Protein AF-B2FQH5-F1 (afdb_monomer_lite)

Foldseek 3Di:
DDDDDDDDDDDPDPDPPPPPPDDDDDDDDPVVVVVLVVCCVVVVNPDSVRVVVVVVVVVVVVVVVVVVVVVVVVVVVVDDDDDDDPCNVVVVVVVVVPPD

Organism: Stenotrophomonas maltophilia (strain K279a) (NCBI:txid522373)

Secondary structure (DSSP, 8-state):
-----------------------------HHHHHHHHHHHHHTT-SSHHHHHHHHHHHHHHHHHHHHHHHHHHHHHHT----PPPTTHHHHHHHHHHH--

Radius of gyration: 27.02 Å; chains: 1; bounding box: 61×62×52 Å

Sequence (100 aa):
MSDPRAGRTLAWQKLPKESFMATMNISLTDPLKQFVDEEVREGGYSSTSDYVRDLIRQRQRSKAEELLKQLIAEGLASGPSAPLAPDHFDKLRERARNRK

Structure (mmCIF, N/CA/C/O backbone):
data_AF-B2FQH5-F1
#
_entry.id   AF-B2FQH5-F1
#
loop_
_atom_site.group_PDB
_atom_site.id
_atom_site.type_symbol
_atom_site.label_atom_id
_atom_site.label_alt_id
_atom_site.label_comp_id
_atom_site.label_asym_id
_atom_site.label_entity_id
_atom_site.label_seq_id
_atom_site.pdbx_PDB_ins_code
_atom_site.Cartn_x
_atom_site.Cartn_y
_atom_site.Cartn_z
_atom_site.occupancy
_atom_site.B_iso_or_equiv
_atom_site.auth_seq_id
_atom_site.auth_comp_id
_atom_site.auth_asym_id
_atom_site.auth_atom_id
_atom_site.pdbx_PDB_model_num
ATOM 1 N N . MET A 1 1 ? 41.100 -51.390 16.959 1.00 41.12 1 MET A N 1
ATOM 2 C CA . MET A 1 1 ? 40.939 -51.359 15.492 1.00 41.12 1 MET A CA 1
ATOM 3 C C . MET A 1 1 ? 39.715 -50.505 15.206 1.00 41.12 1 MET A C 1
ATOM 5 O O . MET A 1 1 ? 38.610 -50.931 15.511 1.00 41.12 1 MET A O 1
ATOM 9 N N . SER A 1 2 ? 39.939 -49.263 14.786 1.00 40.97 2 SER A N 1
ATOM 10 C CA . SER A 1 2 ? 38.918 -48.232 14.583 1.00 40.97 2 SER A CA 1
ATOM 11 C C . SER A 1 2 ? 38.635 -48.085 13.090 1.00 40.97 2 SER A C 1
ATOM 13 O O . SER A 1 2 ? 39.585 -47.889 12.342 1.00 40.97 2 SER A O 1
ATOM 15 N N . ASP A 1 3 ? 37.367 -48.128 12.681 1.00 39.78 3 ASP A N 1
ATOM 16 C CA . ASP A 1 3 ? 36.836 -47.319 11.571 1.00 39.78 3 ASP A CA 1
ATOM 17 C C . ASP A 1 3 ? 35.297 -47.182 11.711 1.00 39.78 3 ASP A C 1
ATOM 19 O O . ASP A 1 3 ? 34.591 -48.198 11.721 1.00 39.78 3 ASP A O 1
ATOM 23 N N . PRO A 1 4 ? 34.767 -45.953 11.874 1.00 44.66 4 PRO A N 1
ATOM 24 C CA . PRO A 1 4 ? 33.349 -45.636 11.967 1.00 44.66 4 PRO A CA 1
ATOM 25 C C . PRO A 1 4 ? 32.772 -45.199 10.608 1.00 44.66 4 PRO A C 1
ATOM 27 O O . PRO A 1 4 ? 33.108 -44.140 10.084 1.00 44.66 4 PRO A O 1
ATOM 30 N N . ARG A 1 5 ? 31.787 -45.930 10.072 1.00 37.66 5 ARG A N 1
ATOM 31 C CA . ARG A 1 5 ? 30.969 -45.430 8.951 1.00 37.66 5 ARG A CA 1
ATOM 32 C C . ARG A 1 5 ? 29.673 -44.806 9.450 1.00 37.66 5 ARG A C 1
ATOM 34 O O . ARG A 1 5 ? 28.653 -45.464 9.641 1.00 37.66 5 ARG A O 1
ATOM 41 N N . ALA A 1 6 ? 29.767 -43.496 9.653 1.00 43.12 6 ALA A N 1
ATOM 42 C CA . ALA A 1 6 ? 28.655 -42.563 9.644 1.00 43.12 6 ALA A CA 1
ATOM 43 C C . ALA A 1 6 ? 27.871 -42.650 8.322 1.00 43.12 6 ALA A C 1
ATOM 45 O O . ALA A 1 6 ? 28.450 -42.876 7.261 1.00 43.12 6 ALA A O 1
ATOM 46 N N . GLY A 1 7 ? 26.558 -42.426 8.386 1.00 40.69 7 GLY A N 1
ATOM 47 C CA . GLY A 1 7 ? 25.738 -42.280 7.182 1.00 40.69 7 GLY A CA 1
ATOM 48 C C . GLY A 1 7 ? 24.260 -42.618 7.342 1.00 40.69 7 GLY A C 1
ATOM 49 O O . GLY A 1 7 ? 23.670 -43.172 6.423 1.00 40.69 7 GLY A O 1
ATOM 50 N N . ARG A 1 8 ? 23.631 -42.318 8.487 1.00 45.44 8 ARG A N 1
ATOM 51 C CA . ARG A 1 8 ? 22.164 -42.353 8.584 1.00 45.44 8 ARG A CA 1
ATOM 52 C C . ARG A 1 8 ? 21.610 -40.987 8.187 1.00 45.44 8 ARG A C 1
ATOM 54 O O . ARG A 1 8 ? 21.638 -40.052 8.975 1.00 45.44 8 ARG A O 1
ATOM 61 N N . THR A 1 9 ? 21.220 -40.907 6.916 1.00 41.66 9 THR A N 1
ATOM 62 C CA . THR A 1 9 ? 20.175 -40.057 6.320 1.00 41.66 9 THR A CA 1
ATOM 63 C C . THR A 1 9 ? 19.738 -38.840 7.146 1.00 41.66 9 THR A C 1
ATOM 65 O O . THR A 1 9 ? 18.969 -38.976 8.099 1.00 41.66 9 THR A O 1
ATOM 68 N N . LEU A 1 10 ? 20.144 -37.638 6.716 1.00 40.75 10 LEU A N 1
ATOM 69 C CA . LEU A 1 10 ? 19.476 -36.398 7.114 1.00 40.75 10 LEU A CA 1
ATOM 70 C C . LEU A 1 10 ? 18.027 -36.446 6.610 1.00 40.75 10 LEU A C 1
ATOM 72 O O . LEU A 1 10 ? 17.758 -36.264 5.422 1.00 40.75 10 LEU A O 1
ATOM 76 N N . ALA A 1 11 ? 17.094 -36.698 7.522 1.00 42.19 11 ALA A N 1
ATOM 77 C CA . ALA A 1 11 ? 15.696 -36.382 7.305 1.00 42.19 11 ALA A CA 1
ATOM 78 C C . ALA A 1 11 ? 15.577 -34.855 7.225 1.00 42.19 11 ALA A C 1
ATOM 80 O O . ALA A 1 11 ? 15.779 -34.155 8.216 1.00 42.19 11 ALA A O 1
ATOM 81 N N . TRP A 1 12 ? 15.269 -34.332 6.039 1.00 42.41 12 TRP A N 1
ATOM 82 C CA . TRP A 1 12 ? 14.844 -32.947 5.867 1.00 42.41 12 TRP A CA 1
ATOM 83 C C . TRP A 1 12 ? 13.498 -32.771 6.570 1.00 42.41 12 TRP A C 1
ATOM 85 O O . TRP A 1 12 ? 12.437 -32.954 5.974 1.00 42.41 12 TRP A O 1
ATOM 95 N N . GLN A 1 13 ? 13.525 -32.454 7.861 1.00 51.00 13 GLN A N 1
ATOM 96 C CA . GLN A 1 13 ? 12.336 -31.995 8.557 1.00 51.00 13 GLN A CA 1
ATOM 97 C C . GLN A 1 13 ? 11.987 -30.627 7.972 1.00 51.00 13 GLN A C 1
ATOM 99 O O . GLN A 1 13 ? 12.697 -29.643 8.179 1.00 51.00 13 GLN A O 1
ATOM 104 N N . LYS A 1 14 ? 10.907 -30.575 7.184 1.00 58.38 14 LYS A N 1
ATOM 105 C CA . LYS A 1 14 ? 10.229 -29.318 6.872 1.00 58.38 14 LYS A CA 1
ATOM 106 C C . LYS A 1 14 ? 9.925 -28.648 8.207 1.00 58.38 14 LYS A C 1
ATOM 108 O O . LYS A 1 14 ? 9.064 -29.123 8.943 1.00 58.38 14 LYS A O 1
ATOM 113 N N . LEU A 1 15 ? 10.643 -27.571 8.509 1.00 53.28 15 LEU A N 1
ATOM 114 C CA . LEU A 1 15 ? 10.274 -26.689 9.604 1.00 53.28 15 LEU A CA 1
ATOM 115 C C . LEU A 1 15 ? 8.835 -26.220 9.345 1.00 53.28 15 LEU A C 1
ATOM 117 O O . LEU A 1 15 ? 8.527 -25.846 8.202 1.00 53.28 15 LEU A O 1
ATOM 121 N N . PRO A 1 16 ? 7.940 -26.266 10.345 1.00 54.66 16 PRO A N 1
ATOM 122 C CA . PRO A 1 16 ? 6.634 -25.654 10.196 1.00 54.66 16 PRO A CA 1
ATOM 123 C C . PRO A 1 16 ? 6.860 -24.190 9.815 1.00 54.66 16 PRO A C 1
ATOM 125 O O . PRO A 1 16 ? 7.644 -23.483 10.452 1.00 54.66 16 PRO A O 1
ATOM 128 N N . LYS A 1 17 ? 6.196 -23.729 8.748 1.00 58.44 17 LYS A N 1
ATOM 129 C CA . LYS A 1 17 ? 5.976 -22.295 8.559 1.00 58.44 17 LYS A CA 1
ATOM 130 C C . LYS A 1 17 ? 5.022 -21.868 9.670 1.00 58.44 17 LYS A C 1
ATOM 132 O O . LYS A 1 17 ? 3.827 -21.738 9.440 1.00 58.44 17 LYS A O 1
ATOM 137 N N . GLU A 1 18 ? 5.553 -21.701 10.872 1.00 58.56 18 GLU A N 1
ATOM 138 C CA . GLU A 1 18 ? 4.928 -20.877 11.890 1.00 58.56 18 GLU A CA 1
ATOM 139 C C . GLU A 1 18 ? 4.810 -19.493 11.252 1.00 58.56 18 GLU A C 1
ATOM 141 O O . GLU A 1 18 ? 5.795 -18.762 11.113 1.00 58.56 18 GLU A O 1
ATOM 146 N N . SER A 1 19 ? 3.621 -19.150 10.749 1.00 60.69 19 SER A N 1
ATOM 147 C CA . SER A 1 19 ? 3.317 -17.756 10.482 1.00 60.69 19 SER A CA 1
ATOM 148 C C . SER A 1 19 ? 3.265 -17.095 11.850 1.00 60.69 19 SER A C 1
ATOM 150 O O . SER A 1 19 ? 2.223 -17.097 12.504 1.00 60.69 19 SER A O 1
ATOM 152 N N . PHE A 1 20 ? 4.399 -16.578 12.314 1.00 58.72 20 PHE A N 1
ATOM 153 C CA . PHE A 1 20 ? 4.408 -15.686 13.458 1.00 58.72 20 PHE A CA 1
ATOM 154 C C . PHE A 1 20 ? 3.543 -14.484 13.076 1.00 58.72 20 PHE A C 1
ATOM 156 O O . PHE A 1 20 ? 3.970 -13.597 12.335 1.00 58.72 20 PHE A O 1
ATOM 163 N N . MET A 1 21 ? 2.287 -14.489 13.523 1.00 73.25 21 MET A N 1
ATOM 164 C CA . MET A 1 21 ? 1.471 -13.290 13.507 1.00 73.25 21 MET A CA 1
ATOM 165 C C . MET A 1 21 ? 2.125 -12.329 14.489 1.00 73.25 21 MET A C 1
ATOM 167 O O . MET A 1 21 ? 2.053 -12.513 15.700 1.00 73.25 21 MET A O 1
ATOM 171 N N . ALA A 1 22 ? 2.823 -11.334 13.952 1.00 78.94 22 ALA A N 1
ATOM 172 C CA . ALA A 1 22 ? 3.316 -10.236 14.756 1.00 78.94 22 ALA A CA 1
ATOM 173 C C . ALA A 1 22 ? 2.104 -9.445 15.268 1.00 78.94 22 ALA A C 1
ATOM 175 O O . ALA A 1 22 ? 1.331 -8.895 14.479 1.00 78.94 22 ALA A O 1
ATOM 176 N N . THR A 1 23 ? 1.920 -9.420 16.585 1.00 85.81 23 THR A N 1
ATOM 177 C CA . THR A 1 23 ? 0.878 -8.620 17.233 1.00 85.81 23 THR A CA 1
ATOM 178 C C . THR A 1 23 ? 1.343 -7.172 17.326 1.00 85.81 23 THR A C 1
ATOM 180 O O . THR A 1 23 ? 2.456 -6.903 17.777 1.00 85.81 23 THR A O 1
ATOM 183 N N . MET A 1 24 ? 0.488 -6.233 16.919 1.00 89.06 24 MET A N 1
ATOM 184 C CA . MET A 1 24 ? 0.745 -4.798 17.014 1.00 89.06 24 MET A CA 1
ATOM 185 C C . MET A 1 24 ? -0.433 -4.120 17.709 1.00 89.06 24 MET A C 1
ATOM 187 O O . MET A 1 24 ? -1.561 -4.193 17.227 1.00 89.06 24 MET A O 1
ATOM 191 N N . ASN A 1 25 ? -0.160 -3.459 18.833 1.00 92.56 25 ASN A N 1
ATOM 192 C CA . ASN A 1 25 ? -1.158 -2.695 19.576 1.00 92.56 25 ASN A CA 1
ATOM 193 C C . ASN A 1 25 ? -1.169 -1.252 19.065 1.00 92.56 25 ASN A C 1
ATOM 195 O O . ASN A 1 25 ? -0.110 -0.646 18.907 1.00 92.56 25 ASN A O 1
ATOM 199 N N . ILE A 1 26 ? -2.357 -0.707 18.817 1.00 88.19 26 ILE A N 1
ATOM 200 C CA . ILE A 1 26 ? -2.549 0.655 18.313 1.00 88.19 26 ILE A CA 1
ATOM 201 C C . ILE A 1 26 ? -3.569 1.338 19.219 1.00 88.19 26 ILE A C 1
ATOM 203 O O . ILE A 1 26 ? -4.650 0.797 19.442 1.00 88.19 26 ILE A O 1
ATOM 207 N N . SER A 1 27 ? -3.233 2.525 19.717 1.00 94.12 27 SER A N 1
ATOM 208 C CA . SER A 1 27 ? -4.174 3.380 20.442 1.00 94.12 27 SER A CA 1
ATOM 209 C C . SER A 1 27 ? -4.759 4.411 19.486 1.00 94.12 27 SER A C 1
ATOM 211 O O . SER A 1 27 ? -4.024 5.059 18.743 1.00 94.12 27 SER A O 1
ATOM 213 N N . LEU A 1 28 ? -6.078 4.567 19.519 1.00 94.50 28 LEU A N 1
ATOM 214 C CA . LEU A 1 28 ? -6.825 5.531 18.716 1.00 94.50 28 LEU A CA 1
ATOM 215 C C . LEU A 1 28 ? -7.578 6.481 19.647 1.00 94.50 28 LEU A C 1
ATOM 217 O O . LEU A 1 28 ? -7.921 6.109 20.768 1.00 94.50 28 LEU A O 1
ATOM 221 N N . THR A 1 29 ? -7.844 7.699 19.181 1.00 98.25 29 THR A N 1
ATOM 222 C CA . THR A 1 29 ? -8.814 8.582 19.840 1.00 98.25 29 THR A CA 1
ATOM 223 C C . THR A 1 29 ? -10.230 8.042 19.630 1.00 98.25 29 THR A C 1
ATOM 225 O O . THR A 1 29 ? -10.482 7.338 18.649 1.00 98.25 29 THR A O 1
ATOM 228 N N . ASP A 1 30 ? -11.171 8.395 20.509 1.00 97.56 30 ASP A N 1
ATOM 229 C CA . ASP A 1 30 ? -12.557 7.911 20.412 1.00 97.56 30 ASP A CA 1
ATOM 230 C C . ASP A 1 30 ? -13.206 8.164 19.038 1.00 97.56 30 ASP A C 1
ATOM 232 O O . ASP A 1 30 ? -13.799 7.227 18.498 1.00 97.56 30 ASP A O 1
ATOM 236 N N . PRO A 1 31 ? -13.042 9.344 18.397 1.00 98.19 31 PRO A N 1
ATOM 237 C CA . PRO A 1 31 ? -13.595 9.570 17.062 1.00 98.19 31 PRO A CA 1
ATOM 238 C C . PRO A 1 31 ? -12.999 8.640 15.999 1.00 98.19 31 PRO A C 1
ATOM 240 O O . PRO A 1 31 ? -13.714 8.143 15.135 1.00 98.19 31 PRO A O 1
ATOM 243 N N . LEU A 1 32 ? -11.691 8.363 16.071 1.00 96.94 32 LEU A N 1
ATOM 244 C CA . LEU A 1 32 ? -11.034 7.448 15.135 1.00 96.94 32 LEU A CA 1
ATOM 245 C C . LEU A 1 32 ? -11.485 6.006 15.356 1.00 96.94 32 LEU A C 1
ATOM 247 O O . LEU A 1 32 ? -11.648 5.265 14.391 1.00 96.94 32 LEU A O 1
ATOM 251 N N . LYS A 1 33 ? -11.708 5.608 16.612 1.00 95.81 33 LYS A N 1
ATOM 252 C CA . LYS A 1 33 ? -12.259 4.289 16.914 1.00 95.81 33 LYS A CA 1
ATOM 253 C C . LYS A 1 33 ? -13.672 4.142 16.340 1.00 95.81 33 LYS A C 1
ATOM 255 O O . LYS A 1 33 ? -13.935 3.143 15.683 1.00 95.81 33 LYS A O 1
ATOM 260 N N . GLN A 1 34 ? -14.545 5.131 16.548 1.00 97.19 34 GLN A N 1
ATOM 261 C CA . GLN A 1 34 ? -15.913 5.120 16.010 1.00 97.19 34 GLN A CA 1
ATOM 262 C C . GLN A 1 34 ? -15.922 5.013 14.485 1.00 97.19 34 GLN A C 1
ATOM 264 O O . GLN A 1 34 ? -16.633 4.177 13.938 1.00 97.19 34 GLN A O 1
ATOM 269 N N . PHE A 1 35 ? -15.076 5.798 13.815 1.00 96.69 35 PHE A N 1
ATOM 270 C CA . PHE A 1 35 ? -14.907 5.719 12.367 1.00 96.69 35 PHE A CA 1
ATOM 271 C C . PHE A 1 35 ? -14.496 4.309 11.914 1.00 96.69 35 PHE A C 1
ATOM 273 O O . PHE A 1 35 ? -15.104 3.736 11.018 1.00 96.69 35 PHE A O 1
ATOM 280 N N . VAL A 1 36 ? -13.497 3.712 12.569 1.00 96.25 36 VAL A N 1
ATOM 281 C CA . VAL A 1 36 ? -13.041 2.354 12.240 1.00 96.25 36 VAL A CA 1
ATOM 282 C C . VAL A 1 36 ? -14.124 1.302 12.499 1.00 96.25 36 VAL A 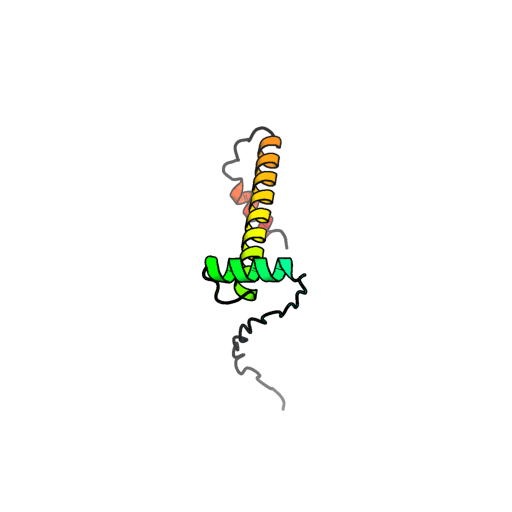C 1
ATOM 284 O O . VAL A 1 36 ? -14.253 0.365 11.716 1.00 96.25 36 VAL A O 1
ATOM 287 N N . ASP A 1 37 ? -14.900 1.430 13.576 1.00 95.19 37 ASP A N 1
ATOM 288 C CA . ASP A 1 37 ? -16.003 0.509 13.869 1.00 95.19 37 ASP A CA 1
ATOM 289 C C . ASP A 1 37 ? -17.093 0.574 12.778 1.00 95.19 37 ASP A C 1
ATOM 291 O O . ASP A 1 37 ? -17.645 -0.459 12.391 1.00 95.19 37 ASP A O 1
ATOM 295 N N . GLU A 1 38 ? -17.381 1.769 12.256 1.00 96.62 38 GLU A N 1
ATOM 296 C CA . GLU A 1 38 ? -18.321 1.980 11.152 1.00 96.62 38 GLU A CA 1
ATOM 297 C C . GLU A 1 38 ? -17.812 1.361 9.846 1.00 96.62 38 GLU A C 1
ATOM 299 O O . GLU A 1 38 ? -18.521 0.569 9.228 1.00 96.62 38 GLU A O 1
ATOM 304 N N . GLU A 1 39 ? -16.551 1.603 9.492 1.00 96.50 39 GLU A N 1
ATOM 305 C CA . GLU A 1 39 ? -15.906 0.999 8.320 1.00 96.50 39 GLU A CA 1
ATOM 306 C C . GLU A 1 39 ? -15.885 -0.535 8.391 1.00 96.50 39 GLU A C 1
ATOM 308 O O . GLU A 1 39 ? -16.094 -1.217 7.388 1.00 96.50 39 GLU A O 1
ATOM 313 N N . VAL A 1 40 ? -15.669 -1.105 9.581 1.00 96.88 40 VAL A N 1
ATOM 314 C CA . VAL A 1 40 ? -15.734 -2.558 9.796 1.00 96.88 40 VAL A CA 1
ATOM 315 C C . VAL A 1 40 ? -17.149 -3.080 9.535 1.00 96.88 40 VAL A C 1
ATOM 317 O O . VAL A 1 40 ? -17.309 -4.079 8.829 1.00 96.88 40 VAL A O 1
ATOM 320 N N . ARG A 1 41 ? -18.168 -2.392 10.069 1.00 95.12 41 ARG A N 1
ATOM 321 C CA . ARG A 1 41 ? -19.587 -2.743 9.912 1.00 95.12 41 ARG A CA 1
ATOM 322 C C . ARG A 1 41 ? -20.044 -2.649 8.455 1.00 95.12 41 ARG A C 1
ATOM 324 O O . ARG A 1 41 ? -20.765 -3.529 7.992 1.00 95.12 41 ARG A O 1
ATOM 331 N N . GLU A 1 42 ? -19.657 -1.592 7.750 1.00 95.19 42 GLU A N 1
ATOM 332 C CA . GLU A 1 42 ? -20.106 -1.312 6.380 1.00 95.19 42 GLU A CA 1
ATOM 333 C C . GLU A 1 42 ? -19.290 -2.058 5.325 1.00 95.19 42 GLU A C 1
ATOM 335 O O . GLU A 1 42 ? -19.846 -2.566 4.353 1.00 95.19 42 GLU A O 1
ATOM 340 N N . GLY A 1 43 ? -17.981 -2.184 5.541 1.00 89.69 43 GLY A N 1
ATOM 341 C CA . GLY A 1 43 ? -17.052 -2.859 4.637 1.00 89.69 43 GLY A CA 1
ATOM 342 C C . GLY A 1 43 ? -17.054 -4.386 4.738 1.00 89.69 43 GLY A C 1
ATOM 343 O O . GLY A 1 43 ? -16.324 -5.042 3.997 1.00 89.69 43 GLY A O 1
ATOM 344 N N . GLY A 1 44 ? -17.853 -4.967 5.641 1.00 92.06 44 GLY A N 1
ATOM 345 C CA . GLY A 1 44 ? -17.974 -6.420 5.801 1.00 92.06 44 GLY A CA 1
ATOM 346 C C . GLY A 1 44 ? -16.727 -7.083 6.392 1.00 92.06 44 GLY A C 1
ATOM 347 O O . GLY A 1 44 ? -16.456 -8.252 6.113 1.00 92.06 44 GLY A O 1
ATOM 348 N N . TYR A 1 45 ? -15.952 -6.348 7.190 1.00 95.88 45 TYR A N 1
ATOM 349 C CA . TYR A 1 45 ? -14.773 -6.889 7.860 1.00 95.88 45 TYR A CA 1
ATOM 350 C C . TYR A 1 45 ? -15.174 -7.642 9.132 1.00 95.88 45 TYR A C 1
ATOM 352 O O . TYR A 1 45 ? -16.057 -7.221 9.874 1.00 95.88 45 TYR A O 1
ATOM 360 N N . SER A 1 46 ? -14.478 -8.738 9.433 1.00 92.25 46 SER A N 1
ATOM 361 C CA . SER A 1 46 ? -14.750 -9.532 10.640 1.00 92.25 46 SER A CA 1
ATOM 362 C C . SER A 1 46 ? -14.174 -8.909 11.918 1.00 92.25 46 SER A C 1
ATOM 364 O O . SER A 1 46 ? -14.566 -9.291 13.020 1.00 92.25 46 SER A O 1
ATOM 366 N N . SER A 1 47 ? -13.226 -7.972 11.798 1.00 94.00 47 SER A N 1
ATOM 367 C CA . SER A 1 47 ? -12.612 -7.270 12.927 1.00 94.00 47 SER A CA 1
ATOM 368 C C . SER A 1 47 ? -11.893 -5.984 12.505 1.00 94.00 47 SER A C 1
ATOM 370 O O . SER A 1 47 ? -11.492 -5.818 11.351 1.00 94.00 47 SER A O 1
ATOM 372 N N . THR A 1 48 ? -11.610 -5.113 13.477 1.00 93.88 48 THR A N 1
ATOM 373 C CA . THR A 1 48 ? -10.728 -3.947 13.302 1.00 93.88 48 THR A CA 1
ATOM 374 C C . THR A 1 48 ? -9.346 -4.336 12.781 1.00 93.88 48 THR A C 1
ATOM 376 O O . THR A 1 48 ? -8.784 -3.658 11.924 1.00 93.88 48 THR A O 1
ATOM 379 N N . SER A 1 49 ? -8.780 -5.446 13.266 1.00 93.06 49 SER A N 1
ATOM 380 C CA . SER A 1 49 ? -7.483 -5.918 12.782 1.00 93.06 49 SER A CA 1
ATOM 381 C C . SER A 1 49 ? -7.540 -6.351 11.316 1.00 93.06 49 SER A C 1
ATOM 383 O O . SER A 1 49 ? -6.550 -6.184 10.608 1.00 93.06 49 SER A O 1
ATOM 385 N N . ASP A 1 50 ? -8.670 -6.880 10.838 1.00 93.31 50 ASP A N 1
ATOM 386 C CA . ASP A 1 50 ? -8.855 -7.210 9.419 1.00 93.31 50 ASP A CA 1
ATOM 387 C C . ASP A 1 50 ? -8.864 -5.952 8.558 1.00 93.31 50 ASP A C 1
ATOM 389 O O . ASP A 1 50 ? -8.096 -5.880 7.598 1.00 93.31 50 ASP A O 1
ATOM 393 N N . TYR A 1 51 ? -9.629 -4.940 8.968 1.00 95.12 51 TYR A N 1
ATOM 394 C CA . TYR A 1 51 ? -9.666 -3.646 8.291 1.00 95.12 51 TYR A CA 1
ATOM 395 C C . TYR A 1 51 ? -8.281 -2.989 8.218 1.00 95.12 51 TYR A C 1
ATOM 397 O O . TYR A 1 51 ? -7.803 -2.630 7.143 1.00 95.12 51 TYR A O 1
ATOM 405 N N . VAL A 1 52 ? -7.564 -2.917 9.345 1.00 94.31 52 VAL A N 1
ATOM 406 C CA . VAL A 1 52 ? -6.217 -2.324 9.386 1.00 94.31 52 VAL A CA 1
ATOM 407 C C . VAL A 1 52 ? -5.229 -3.107 8.516 1.00 94.31 52 VAL A C 1
ATOM 409 O O . VAL A 1 52 ? -4.403 -2.507 7.825 1.00 94.31 52 VAL A O 1
ATOM 412 N N . ARG A 1 53 ? -5.298 -4.446 8.506 1.00 93.31 53 ARG A N 1
ATOM 413 C CA . ARG A 1 53 ? -4.444 -5.262 7.628 1.00 93.31 53 ARG A CA 1
ATOM 414 C C . ARG A 1 53 ? -4.730 -4.988 6.155 1.00 93.31 53 ARG A C 1
ATOM 416 O O . ARG A 1 53 ? -3.784 -4.972 5.366 1.00 93.31 53 ARG A O 1
ATOM 423 N N . ASP A 1 54 ? -5.987 -4.763 5.787 1.00 95.12 54 ASP A N 1
ATOM 424 C CA . ASP A 1 54 ? -6.327 -4.405 4.415 1.00 95.12 54 ASP A CA 1
ATOM 425 C C . ASP A 1 54 ? -5.808 -3.011 4.039 1.00 95.12 54 ASP A C 1
ATOM 427 O O . ASP A 1 54 ? -5.096 -2.883 3.043 1.00 95.12 54 ASP A O 1
ATOM 431 N N . LEU A 1 55 ? -5.999 -2.001 4.896 1.00 96.12 55 LEU A N 1
ATOM 432 C CA . LEU A 1 55 ? -5.429 -0.660 4.694 1.00 96.12 55 LEU A CA 1
ATOM 433 C C . LEU A 1 55 ? -3.907 -0.691 4.483 1.00 96.12 55 LEU A C 1
ATOM 435 O O . LEU A 1 55 ? -3.372 -0.003 3.608 1.00 96.12 55 LEU A O 1
ATOM 439 N N . ILE A 1 56 ? -3.188 -1.522 5.243 1.00 95.88 56 ILE A N 1
ATOM 440 C CA . ILE A 1 56 ? -1.739 -1.694 5.072 1.00 95.88 56 ILE A CA 1
ATOM 441 C C . ILE A 1 56 ? -1.417 -2.282 3.691 1.00 95.88 56 ILE A C 1
ATOM 443 O O . ILE A 1 56 ? -0.508 -1.790 3.017 1.00 95.88 56 ILE A O 1
ATOM 447 N N . ARG A 1 57 ? -2.152 -3.307 3.242 1.00 96.56 57 ARG A N 1
ATOM 448 C CA . ARG A 1 57 ? -1.959 -3.920 1.914 1.00 96.56 57 ARG A CA 1
ATOM 449 C C . A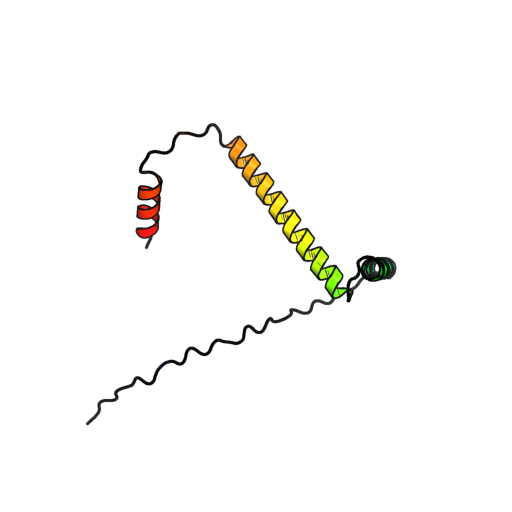RG A 1 57 ? -2.265 -2.936 0.790 1.00 96.56 57 ARG A C 1
ATOM 451 O O . ARG A 1 57 ? -1.500 -2.864 -0.173 1.00 96.56 57 ARG A O 1
ATOM 458 N N . GLN A 1 58 ? -3.331 -2.151 0.924 1.00 97.62 58 GLN A N 1
ATOM 459 C CA . GLN A 1 58 ? -3.661 -1.086 -0.019 1.00 97.62 58 GLN A CA 1
ATOM 460 C C . GLN A 1 58 ? -2.519 -0.067 -0.097 1.00 97.62 58 GLN A C 1
ATOM 462 O O . GLN A 1 58 ? -2.021 0.215 -1.186 1.00 97.62 58 GLN A O 1
ATOM 467 N N . ARG A 1 59 ? -2.000 0.397 1.050 1.00 98.19 59 ARG A N 1
ATOM 468 C CA . ARG A 1 59 ? -0.872 1.340 1.075 1.00 98.19 59 ARG A CA 1
ATOM 469 C C . ARG A 1 59 ? 0.403 0.754 0.469 1.00 98.19 59 ARG A C 1
ATOM 471 O O . ARG A 1 59 ? 1.134 1.477 -0.208 1.00 98.19 59 ARG A O 1
ATOM 478 N N . GLN A 1 60 ? 0.685 -0.531 0.692 1.00 98.12 60 GLN A N 1
ATOM 479 C CA . GLN A 1 60 ? 1.809 -1.222 0.049 1.00 98.12 60 GLN A CA 1
ATOM 480 C C . GLN A 1 60 ? 1.663 -1.240 -1.474 1.00 98.12 60 GLN A C 1
ATOM 482 O O . GLN A 1 60 ? 2.630 -0.943 -2.176 1.00 98.12 60 GLN A O 1
ATOM 487 N N . ARG A 1 61 ? 0.458 -1.527 -1.983 1.00 98.31 61 ARG A N 1
ATOM 488 C CA . ARG A 1 61 ? 0.171 -1.490 -3.421 1.00 98.31 61 ARG A CA 1
ATOM 489 C C . ARG A 1 61 ? 0.382 -0.091 -3.991 1.00 98.31 61 ARG A C 1
ATOM 491 O O . ARG A 1 61 ? 1.125 0.044 -4.956 1.00 98.31 61 ARG A O 1
ATOM 498 N N . SER A 1 62 ? -0.176 0.942 -3.359 1.00 98.19 62 SER A N 1
ATOM 499 C CA . SER A 1 62 ? -0.000 2.326 -3.820 1.00 98.19 62 SER A CA 1
ATOM 500 C C . SER A 1 62 ? 1.472 2.732 -3.866 1.00 98.19 62 SER A C 1
ATOM 502 O O . SER A 1 62 ? 1.911 3.315 -4.850 1.00 98.19 62 SER A O 1
ATOM 504 N N . LYS A 1 63 ? 2.272 2.360 -2.857 1.00 98.31 63 LYS A N 1
ATOM 505 C CA . LYS A 1 63 ? 3.723 2.613 -2.875 1.00 98.31 63 LYS A CA 1
ATOM 506 C C . LYS A 1 63 ? 4.433 1.903 -4.031 1.00 98.31 63 LYS A C 1
ATOM 508 O O . LYS A 1 63 ? 5.329 2.479 -4.640 1.00 98.31 63 LYS A O 1
ATOM 513 N N . ALA A 1 64 ? 4.054 0.661 -4.332 1.00 98.19 64 ALA A N 1
ATOM 514 C CA . ALA A 1 64 ? 4.625 -0.078 -5.457 1.00 98.19 64 ALA A CA 1
ATOM 515 C C . ALA A 1 64 ? 4.256 0.564 -6.806 1.00 98.19 64 ALA A C 1
ATOM 517 O O . ALA A 1 64 ? 5.101 0.669 -7.691 1.00 98.19 64 ALA A O 1
ATOM 518 N N . GLU A 1 65 ? 3.018 1.041 -6.948 1.00 98.38 65 GLU A N 1
ATOM 519 C CA . GLU A 1 65 ? 2.563 1.773 -8.133 1.00 98.38 65 GLU A CA 1
ATOM 520 C C . GLU A 1 65 ? 3.279 3.121 -8.293 1.00 98.38 65 GLU A C 1
ATOM 522 O O . GLU A 1 65 ? 3.684 3.471 -9.401 1.00 98.38 65 GLU A O 1
ATOM 527 N N . GLU A 1 66 ? 3.460 3.870 -7.201 1.00 98.38 66 GLU A N 1
ATOM 528 C CA . GLU A 1 66 ? 4.234 5.118 -7.177 1.00 98.38 66 GLU A CA 1
ATOM 529 C C . GLU A 1 66 ? 5.676 4.874 -7.652 1.00 98.38 66 GLU A C 1
ATOM 531 O O . GLU A 1 66 ? 6.157 5.579 -8.541 1.00 98.38 66 GLU A O 1
ATOM 536 N N . LEU A 1 67 ? 6.336 3.830 -7.137 1.00 98.25 67 LEU A N 1
ATOM 537 C CA . LEU A 1 67 ? 7.687 3.450 -7.554 1.00 98.25 67 LEU A CA 1
ATOM 538 C C . LEU A 1 67 ? 7.745 3.044 -9.034 1.00 98.25 67 LEU A C 1
ATOM 540 O O . LEU A 1 67 ? 8.642 3.468 -9.758 1.00 98.25 67 LEU A O 1
ATOM 544 N N . LEU A 1 68 ? 6.782 2.252 -9.511 1.00 98.44 68 LEU A N 1
ATOM 545 C CA . LEU A 1 68 ? 6.728 1.854 -10.918 1.00 98.44 68 LEU A CA 1
ATOM 546 C C . LEU A 1 68 ? 6.604 3.074 -11.840 1.00 98.44 68 LEU A C 1
ATOM 548 O O . LEU A 1 68 ? 7.311 3.162 -12.843 1.00 98.44 68 LEU A O 1
ATOM 552 N N . LYS A 1 69 ? 5.742 4.035 -11.490 1.00 98.38 69 LYS A N 1
ATOM 553 C CA . LYS A 1 69 ? 5.589 5.287 -12.246 1.00 98.38 69 LYS A CA 1
ATOM 554 C C . LYS A 1 69 ? 6.894 6.079 -12.292 1.00 98.38 69 LYS A C 1
ATOM 556 O O . LYS A 1 69 ? 7.240 6.596 -13.351 1.00 98.38 69 LYS A O 1
ATOM 561 N N . GLN A 1 70 ? 7.621 6.146 -11.177 1.00 98.38 70 GLN A N 1
ATOM 562 C CA . GLN A 1 70 ? 8.929 6.803 -11.122 1.00 98.38 70 GLN A CA 1
ATOM 563 C C . GLN A 1 70 ? 9.937 6.137 -12.066 1.00 98.38 70 GLN A C 1
ATOM 565 O O . GLN A 1 70 ? 10.561 6.832 -12.862 1.00 98.38 70 GLN A O 1
ATOM 570 N N . LEU A 1 71 ? 10.038 4.805 -12.049 1.00 98.31 71 LEU A N 1
ATOM 571 C CA . LEU A 1 71 ? 10.953 4.061 -12.926 1.00 98.31 71 LEU A CA 1
ATOM 572 C C . LEU A 1 71 ? 10.605 4.220 -14.412 1.00 98.31 71 LEU A C 1
ATOM 574 O O . LEU A 1 71 ? 11.495 4.330 -15.251 1.00 98.31 71 LEU A O 1
ATOM 578 N N . ILE A 1 72 ? 9.314 4.262 -14.754 1.00 97.44 72 ILE A N 1
ATOM 579 C CA . 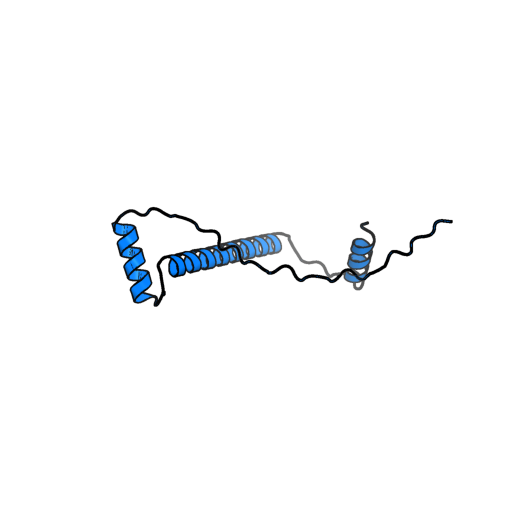ILE A 1 72 ? 8.878 4.543 -16.129 1.00 97.44 72 ILE A CA 1
ATOM 580 C C . ILE A 1 72 ? 9.292 5.959 -16.537 1.00 97.44 72 ILE A C 1
ATOM 582 O O . ILE A 1 72 ? 9.826 6.140 -17.629 1.00 97.44 72 ILE A O 1
ATOM 586 N N . ALA A 1 73 ? 9.075 6.955 -15.675 1.00 97.56 73 ALA A N 1
ATOM 587 C CA . ALA A 1 73 ? 9.474 8.332 -15.955 1.00 97.56 73 ALA A CA 1
ATOM 588 C C . ALA A 1 73 ? 10.995 8.460 -16.145 1.00 97.56 73 ALA A C 1
ATOM 590 O O . ALA A 1 73 ? 11.437 9.119 -17.084 1.00 97.56 73 ALA A O 1
ATOM 591 N N . GLU A 1 74 ? 11.787 7.779 -15.313 1.00 97.75 74 GLU A N 1
ATOM 592 C CA . GLU A 1 74 ? 13.244 7.694 -15.459 1.00 97.75 74 GLU A CA 1
ATOM 593 C C . GLU A 1 74 ? 13.638 7.051 -16.796 1.00 97.75 74 GLU A C 1
ATOM 595 O O . GLU A 1 74 ? 14.450 7.606 -17.535 1.00 97.75 74 GLU A O 1
ATOM 600 N N . GLY A 1 75 ? 13.011 5.928 -17.160 1.00 95.25 75 GLY A N 1
ATOM 601 C CA . GLY A 1 75 ? 13.245 5.258 -18.438 1.00 95.25 75 GLY A CA 1
ATOM 602 C C . GLY A 1 75 ? 12.924 6.149 -19.641 1.00 95.25 75 GLY A C 1
ATOM 603 O O . GLY A 1 75 ? 13.711 6.215 -20.582 1.00 95.25 75 GLY A O 1
ATOM 604 N N . LEU A 1 76 ? 11.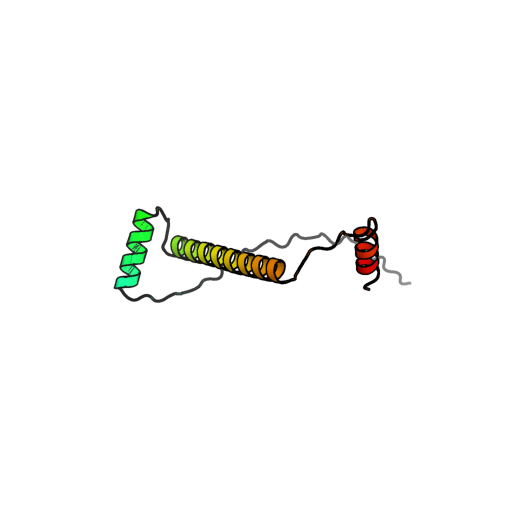818 6.895 -19.600 1.00 95.06 76 LEU A N 1
ATOM 605 C CA . LEU A 1 76 ? 11.460 7.860 -20.648 1.00 95.06 76 LEU A CA 1
ATOM 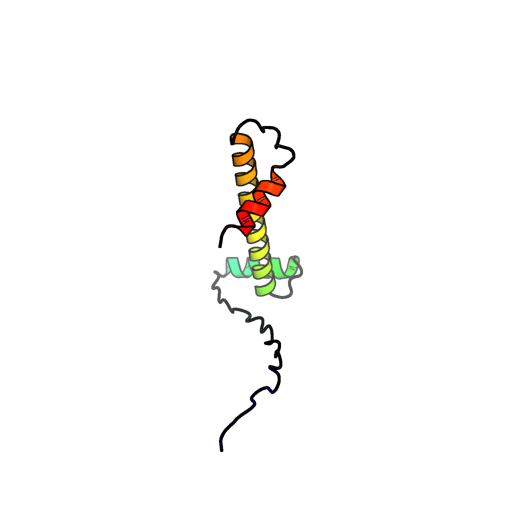606 C C . LEU A 1 76 ? 12.451 9.032 -20.729 1.00 95.06 76 LEU A C 1
ATOM 608 O O . LEU A 1 76 ? 12.755 9.504 -21.823 1.00 95.06 76 LEU A O 1
ATOM 612 N N . ALA A 1 77 ? 12.980 9.482 -19.589 1.00 96.25 77 ALA A N 1
ATOM 613 C CA . ALA A 1 77 ? 13.994 10.532 -19.520 1.00 96.25 77 ALA A CA 1
ATOM 614 C C . ALA A 1 77 ? 15.408 10.042 -19.893 1.00 96.25 77 ALA A C 1
ATOM 616 O O . ALA A 1 77 ? 16.281 10.866 -20.163 1.00 96.25 77 ALA A O 1
ATOM 617 N N . SER A 1 78 ? 15.640 8.724 -19.945 1.00 95.25 78 SER A N 1
ATOM 618 C CA . SER A 1 78 ? 16.961 8.126 -20.210 1.00 95.25 78 SER A CA 1
ATOM 619 C C . SER A 1 78 ? 17.464 8.297 -21.651 1.00 95.25 78 SER A C 1
ATOM 621 O O . SER A 1 78 ? 18.621 7.997 -21.947 1.00 95.25 78 SER A O 1
ATOM 623 N N . GLY A 1 79 ? 16.621 8.834 -22.535 1.00 92.12 79 GLY A N 1
ATOM 624 C CA . GLY A 1 79 ? 16.956 9.134 -23.920 1.00 92.12 79 GLY A CA 1
ATOM 625 C C . GLY A 1 79 ? 16.501 8.053 -24.909 1.00 92.12 79 GLY A C 1
ATOM 626 O O . GLY A 1 79 ? 15.779 7.122 -24.550 1.00 92.12 79 GLY A O 1
ATOM 627 N N . PRO A 1 80 ? 16.866 8.194 -26.195 1.00 91.38 80 PRO A N 1
ATOM 628 C CA . PRO A 1 80 ? 16.410 7.293 -27.246 1.00 91.38 80 PRO A CA 1
ATOM 629 C C . PRO A 1 80 ? 16.907 5.858 -27.045 1.00 91.38 80 PRO A C 1
ATOM 631 O O . PRO A 1 80 ? 18.077 5.624 -26.745 1.00 91.38 80 PRO A O 1
ATOM 634 N N . SER A 1 81 ? 16.026 4.887 -27.286 1.00 87.62 81 SER A N 1
ATOM 635 C CA . SER A 1 81 ? 16.411 3.476 -27.307 1.00 87.62 81 SER A CA 1
ATOM 636 C C . SER A 1 81 ? 17.314 3.175 -28.509 1.00 87.62 81 SER A C 1
ATOM 638 O O . SER A 1 81 ? 17.068 3.656 -29.617 1.00 87.62 81 SER A O 1
ATOM 640 N N . ALA A 1 82 ? 18.340 2.348 -28.294 1.00 88.06 82 ALA A N 1
ATOM 641 C CA . ALA A 1 82 ? 19.196 1.814 -29.347 1.00 88.06 82 ALA A CA 1
ATOM 642 C C . ALA A 1 82 ? 18.873 0.329 -29.600 1.00 88.06 82 ALA A C 1
ATOM 644 O O . ALA A 1 82 ? 18.582 -0.398 -28.644 1.00 88.06 82 ALA A O 1
ATOM 645 N N . PRO A 1 83 ? 18.959 -0.156 -30.855 1.00 91.69 83 PRO A N 1
ATOM 646 C CA . PRO A 1 83 ? 18.785 -1.570 -31.157 1.00 91.69 83 PRO A CA 1
ATOM 647 C C . PRO A 1 83 ? 19.752 -2.441 -30.352 1.00 91.69 83 PRO A C 1
ATOM 649 O O . PRO A 1 83 ? 20.956 -2.180 -30.302 1.00 91.69 83 PRO A O 1
ATOM 652 N N . LEU A 1 84 ? 19.228 -3.504 -29.744 1.00 91.94 84 LEU A N 1
ATOM 653 C CA . LEU A 1 84 ? 20.066 -4.507 -29.101 1.00 91.94 84 LEU A CA 1
ATOM 654 C C . LEU A 1 84 ? 20.788 -5.335 -30.168 1.00 91.94 84 LEU A C 1
ATOM 656 O O . LEU A 1 84 ? 20.193 -5.738 -31.168 1.00 91.94 84 LEU A O 1
ATOM 660 N N . ALA A 1 85 ? 22.070 -5.624 -29.935 1.00 92.50 85 ALA A N 1
ATOM 661 C CA . ALA A 1 85 ? 22.808 -6.576 -30.757 1.00 92.50 85 ALA A CA 1
ATOM 662 C C . ALA A 1 85 ? 22.169 -7.980 -30.652 1.00 92.50 85 ALA A C 1
ATOM 664 O O . ALA A 1 85 ? 21.706 -8.342 -29.566 1.00 92.50 85 ALA A O 1
ATOM 665 N N . PRO A 1 86 ? 22.185 -8.802 -31.720 1.00 93.00 86 PRO A N 1
ATOM 666 C CA . PRO A 1 86 ? 21.574 -10.136 -31.704 1.00 93.00 86 PRO A CA 1
ATOM 667 C C . PRO A 1 86 ? 22.076 -11.049 -30.574 1.00 93.00 86 PRO A C 1
ATOM 669 O O . PRO A 1 86 ? 21.321 -11.865 -30.058 1.00 93.00 86 PRO A O 1
ATOM 672 N N . ASP A 1 87 ? 23.330 -10.878 -30.150 1.00 94.56 87 ASP A N 1
ATOM 673 C CA . ASP A 1 87 ? 23.981 -11.674 -29.104 1.00 94.56 87 ASP A CA 1
ATOM 674 C C . ASP A 1 87 ? 23.943 -11.025 -27.705 1.00 94.56 87 ASP A C 1
ATOM 676 O O . ASP A 1 87 ? 24.578 -11.511 -26.762 1.00 94.56 87 ASP A O 1
ATOM 680 N N . HIS A 1 88 ? 23.202 -9.923 -27.538 1.00 93.06 88 HIS A N 1
ATOM 681 C CA . HIS A 1 88 ? 23.201 -9.119 -26.313 1.00 93.06 88 HIS A CA 1
ATOM 682 C C . HIS A 1 88 ? 22.879 -9.949 -25.058 1.00 93.06 88 HIS A C 1
ATOM 684 O O . HIS A 1 88 ? 23.589 -9.871 -24.050 1.00 93.06 88 HIS A O 1
ATOM 690 N N . PHE A 1 89 ? 21.828 -10.772 -25.123 1.00 93.38 89 PHE A N 1
ATOM 691 C CA . PHE A 1 89 ? 21.391 -11.605 -24.000 1.00 93.38 89 PHE A CA 1
ATOM 692 C C . PHE A 1 89 ? 22.323 -12.794 -23.733 1.00 93.38 89 PHE A C 1
ATOM 694 O O . PHE A 1 89 ? 22.447 -13.220 -22.583 1.00 93.38 89 PHE A O 1
ATOM 701 N N . ASP A 1 90 ? 23.015 -13.313 -24.749 1.00 95.06 90 ASP A N 1
ATOM 702 C CA . ASP A 1 90 ? 24.014 -14.374 -24.573 1.00 95.06 90 ASP A CA 1
ATOM 703 C C . ASP A 1 90 ? 25.226 -13.848 -23.806 1.00 95.06 90 ASP A C 1
ATOM 705 O O . ASP A 1 90 ? 25.579 -14.392 -22.756 1.00 95.06 90 ASP A O 1
ATOM 709 N N . LYS A 1 91 ? 25.757 -12.696 -24.230 1.00 93.75 91 LYS A N 1
ATOM 710 C CA . LYS A 1 91 ? 26.833 -11.981 -23.526 1.00 93.75 91 LYS A CA 1
ATOM 711 C C . LYS A 1 91 ? 26.442 -11.569 -22.108 1.00 93.75 91 LYS A C 1
ATOM 713 O O . LYS A 1 91 ? 27.292 -11.492 -21.220 1.00 93.75 91 LYS A O 1
ATOM 718 N N . LEU A 1 92 ? 25.171 -11.234 -21.868 1.00 93.31 92 LEU A N 1
ATOM 719 C CA . LEU A 1 92 ? 24.684 -10.900 -20.525 1.00 93.31 92 LEU A CA 1
ATOM 720 C C . LEU A 1 92 ? 24.683 -12.134 -19.609 1.00 93.31 92 LEU A C 1
ATOM 722 O O . LEU A 1 92 ? 25.158 -12.056 -18.475 1.00 93.31 92 LEU A O 1
ATOM 726 N N . ARG A 1 93 ? 24.205 -13.282 -20.110 1.00 94.88 93 ARG A N 1
ATOM 727 C CA . ARG A 1 93 ? 24.193 -14.555 -19.370 1.00 94.88 93 ARG A CA 1
ATOM 728 C C . ARG A 1 93 ? 25.598 -15.066 -19.072 1.00 94.88 93 ARG A C 1
ATOM 730 O O . ARG A 1 93 ? 25.840 -15.547 -17.968 1.00 94.88 93 ARG A O 1
ATOM 737 N N . GLU A 1 94 ? 26.522 -14.940 -20.020 1.00 95.31 94 GLU A N 1
ATOM 738 C CA . GLU A 1 94 ? 27.927 -15.301 -19.822 1.00 95.31 94 GLU A CA 1
ATOM 739 C C . GLU A 1 94 ? 28.564 -14.476 -18.691 1.00 95.31 94 GLU A C 1
ATOM 741 O O . GLU A 1 94 ? 29.119 -15.038 -17.747 1.00 95.31 94 GLU A O 1
ATOM 746 N N . ARG A 1 95 ? 28.377 -13.146 -18.702 1.00 93.50 95 ARG A N 1
ATOM 747 C CA . ARG A 1 95 ? 28.853 -12.255 -17.628 1.00 93.50 95 ARG A CA 1
ATOM 748 C C . ARG A 1 95 ? 28.271 -12.606 -16.259 1.00 93.50 95 ARG A C 1
ATOM 750 O O . ARG A 1 95 ? 29.002 -12.590 -15.272 1.00 93.50 95 ARG A O 1
ATOM 757 N N . ALA A 1 96 ? 26.980 -12.932 -16.189 1.00 92.25 96 ALA A N 1
ATOM 758 C CA . ALA A 1 96 ? 26.332 -13.316 -14.936 1.00 92.25 96 ALA A CA 1
ATOM 759 C C . ALA A 1 96 ? 26.893 -14.629 -14.359 1.00 92.25 96 ALA A C 1
ATOM 761 O O . ALA A 1 96 ? 27.050 -14.737 -13.149 1.00 92.25 96 ALA A O 1
ATOM 762 N N . ARG A 1 97 ? 27.235 -15.605 -15.213 1.00 92.00 97 ARG A N 1
ATOM 763 C CA . ARG A 1 97 ? 27.857 -16.878 -14.798 1.00 92.00 97 ARG A CA 1
ATOM 764 C C . ARG A 1 97 ? 29.318 -16.722 -14.378 1.00 92.00 97 ARG A C 1
ATOM 766 O O . ARG A 1 97 ? 29.783 -17.473 -13.527 1.00 92.00 97 ARG A O 1
ATOM 773 N N . ASN A 1 98 ? 30.021 -15.760 -14.973 1.00 90.25 98 ASN A N 1
ATOM 774 C CA . ASN A 1 98 ? 31.440 -15.519 -14.720 1.00 90.25 98 ASN A CA 1
ATOM 775 C C . ASN A 1 98 ? 31.698 -14.594 -13.515 1.00 90.25 98 ASN A C 1
ATOM 777 O O . ASN A 1 98 ? 32.840 -14.492 -13.073 1.00 90.25 98 ASN A O 1
ATOM 781 N N . ARG A 1 99 ? 30.663 -13.958 -12.940 1.00 77.25 99 ARG A N 1
ATOM 782 C CA . ARG A 1 99 ? 30.730 -13.370 -11.590 1.00 77.25 99 ARG A CA 1
ATOM 783 C C . ARG A 1 99 ? 30.657 -14.496 -10.550 1.00 77.25 99 ARG A C 1
ATOM 785 O O . ARG A 1 99 ? 29.573 -14.845 -10.090 1.00 77.25 99 ARG A O 1
ATOM 792 N N . LYS A 1 100 ? 31.812 -15.075 -10.224 1.00 52.69 100 LYS A N 1
ATOM 793 C CA . LYS A 1 100 ? 32.035 -15.801 -8.967 1.00 52.69 100 LYS A CA 1
ATOM 794 C C . LYS A 1 100 ? 32.604 -14.857 -7.920 1.00 52.69 100 LYS A C 1
ATOM 796 O O . LYS A 1 100 ? 33.396 -13.975 -8.319 1.00 52.69 100 LYS A O 1
#

pLDDT: mean 84.43, std 19.56, range [37.66, 98.44]

InterPro domains:
  IPR010985 Ribbon-helix-helix [SSF47598] (21-61)
  IPR022789 Antitoxin ParD [PF03693] (26-95)
  IPR022789 Antitoxin ParD [PTHR36582] (21-99)
  IPR022789 Antitoxin ParD [TIGR02606] (23-84)
  IPR038296 Antitox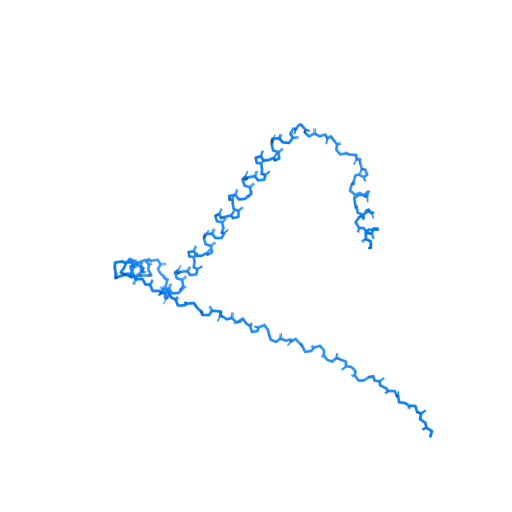in ParD superfamily [G3DSA:6.10.10.120] (30-100)